Protein AF-A0A432DSR0-F1 (afdb_monomer_lite)

Radius of gyration: 13.25 Å; chains: 1; bounding box: 43×23×30 Å

Foldseek 3Di:
DPPDDPVNCCVPPPPFDWDWDDDPAAIEIEGDDDPCCVVVVVDPDDPQWDDDPPDPHIYGYHD

Sequence (63 aa):
MRKSSAALLQNEFFQRSGKLVITDYDYTLTVERKTQDILLDKLAWGIGLVKLPWQEKFIFINW

InterPro domains:
  IPR045538 Contractile injection system tape measure protein [PF19268] (2-63)

Organism: NCBI:txid651561

Secondary structure (DSSP, 8-state):
-----HHHHIIIIISS-EEEEE-SS-EEEEEPP-GGGGGGGG-SS--SEE--TT-SSPEEEE-

Structure (mmCIF, N/CA/C/O backbone):
data_AF-A0A432DSR0-F1
#
_entry.id   AF-A0A432DSR0-F1
#
loop_
_atom_site.group_PDB
_atom_site.id
_atom_site.type_symbol
_atom_site.label_atom_id
_atom_site.label_alt_id
_atom_site.label_comp_id
_atom_site.label_asym_id
_atom_site.label_entity_id
_atom_site.label_seq_id
_atom_site.pdbx_PDB_ins_code
_atom_site.Cartn_x
_atom_site.Cartn_y
_atom_site.Cartn_z
_atom_site.occupancy
_atom_site.B_iso_or_equiv
_atom_site.auth_seq_id
_atom_site.auth_comp_id
_atom_site.auth_asym_id
_atom_site.auth_atom_id
_atom_site.pdbx_PDB_model_num
ATOM 1 N N . MET A 1 1 ? 25.250 -8.286 -3.754 1.00 44.72 1 MET A N 1
ATOM 2 C CA . MET A 1 1 ? 23.855 -7.817 -3.586 1.00 44.72 1 MET A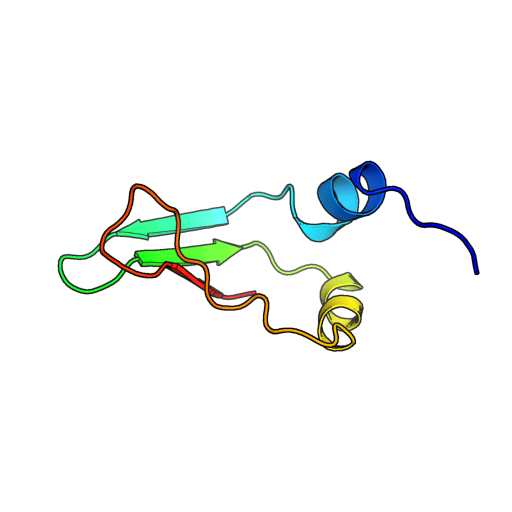 CA 1
ATOM 3 C C . MET A 1 1 ? 23.900 -6.317 -3.307 1.00 44.72 1 MET A C 1
ATOM 5 O O . MET A 1 1 ? 24.408 -5.932 -2.261 1.00 44.72 1 MET A O 1
ATOM 9 N N . ARG A 1 2 ? 23.498 -5.454 -4.252 1.00 51.53 2 ARG A N 1
ATOM 10 C CA . ARG A 1 2 ? 23.397 -4.007 -3.984 1.00 51.53 2 ARG A CA 1
ATOM 11 C C . ARG A 1 2 ? 22.267 -3.823 -2.968 1.00 51.53 2 ARG A C 1
ATOM 13 O O . ARG A 1 2 ? 21.136 -4.194 -3.261 1.00 51.53 2 ARG A O 1
ATOM 20 N N . LYS A 1 3 ? 22.576 -3.330 -1.768 1.00 55.91 3 LYS A N 1
ATOM 21 C CA . LYS A 1 3 ? 21.554 -2.996 -0.772 1.00 55.91 3 LYS A CA 1
ATOM 22 C C . LYS A 1 3 ? 20.859 -1.721 -1.243 1.00 55.91 3 LYS A C 1
ATOM 24 O O . LYS A 1 3 ? 21.409 -0.636 -1.083 1.00 55.91 3 LYS A O 1
ATOM 29 N N . SER A 1 4 ? 19.690 -1.851 -1.860 1.00 65.62 4 SER A N 1
ATOM 30 C CA . SER A 1 4 ? 18.783 -0.715 -2.015 1.00 6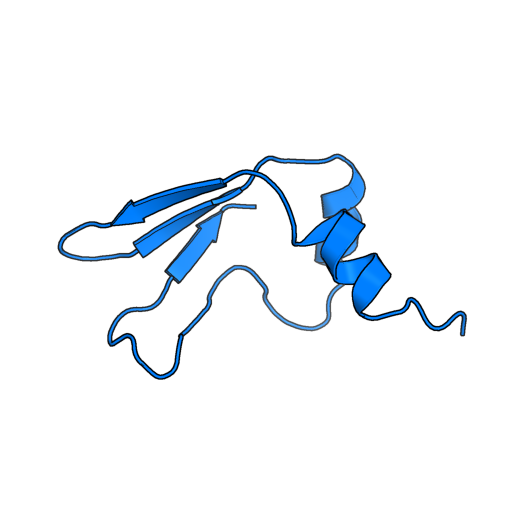5.62 4 SER A CA 1
ATOM 31 C C . SER A 1 4 ? 18.446 -0.221 -0.612 1.00 65.62 4 SER A C 1
ATOM 33 O O . SER A 1 4 ? 18.059 -1.018 0.246 1.00 65.62 4 SER A O 1
ATOM 35 N N . SER A 1 5 ? 18.665 1.062 -0.339 1.00 84.25 5 SER A N 1
ATOM 36 C CA . SER A 1 5 ? 18.303 1.618 0.960 1.00 84.25 5 SER A CA 1
ATOM 37 C C . SER A 1 5 ? 16.781 1.611 1.110 1.00 84.25 5 SER A C 1
ATOM 39 O O . SER A 1 5 ? 16.048 1.724 0.125 1.00 84.25 5 SER A O 1
ATOM 41 N N . ALA A 1 6 ? 16.295 1.511 2.349 1.00 86.88 6 ALA A N 1
ATOM 42 C CA . ALA A 1 6 ? 14.867 1.657 2.628 1.00 86.88 6 ALA A CA 1
ATOM 43 C C . ALA A 1 6 ? 14.326 2.997 2.091 1.00 86.88 6 ALA A C 1
ATOM 45 O O . ALA A 1 6 ? 13.224 3.045 1.554 1.00 86.88 6 ALA A O 1
ATOM 46 N N . ALA A 1 7 ? 15.141 4.055 2.154 1.00 89.12 7 ALA A N 1
ATOM 47 C CA . ALA A 1 7 ? 14.817 5.364 1.599 1.00 89.12 7 ALA A CA 1
ATOM 48 C C . ALA A 1 7 ? 14.593 5.324 0.079 1.00 89.12 7 ALA A C 1
ATOM 50 O O . ALA A 1 7 ? 13.636 5.913 -0.406 1.00 89.12 7 ALA A O 1
ATOM 51 N N . LEU A 1 8 ? 15.429 4.605 -0.679 1.00 90.00 8 LEU A N 1
ATOM 52 C CA . LEU A 1 8 ? 15.244 4.479 -2.127 1.00 90.00 8 LEU A CA 1
ATOM 53 C C . LEU A 1 8 ? 13.933 3.757 -2.452 1.00 90.00 8 LEU A C 1
ATOM 55 O O . LEU A 1 8 ? 13.168 4.232 -3.281 1.00 90.00 8 LEU A O 1
ATOM 59 N N . LEU A 1 9 ? 13.640 2.648 -1.763 1.00 88.06 9 LEU A N 1
ATOM 60 C CA . LEU A 1 9 ? 12.379 1.925 -1.953 1.00 88.06 9 LEU A CA 1
ATOM 61 C C . LEU A 1 9 ? 11.167 2.826 -1.665 1.00 88.06 9 LEU A C 1
ATOM 63 O O . LEU A 1 9 ? 10.215 2.847 -2.440 1.00 88.06 9 LEU A O 1
ATOM 67 N N . GLN A 1 10 ? 11.216 3.593 -0.575 1.00 89.69 10 GLN A N 1
ATOM 68 C CA . GLN A 1 10 ? 10.143 4.518 -0.219 1.00 89.69 10 GLN A CA 1
ATOM 69 C C . GLN A 1 10 ? 9.967 5.613 -1.269 1.00 89.69 10 GLN A C 1
ATOM 71 O O . GLN A 1 10 ? 8.857 5.782 -1.748 1.00 89.69 10 GLN A O 1
ATOM 76 N N . ASN A 1 11 ? 11.032 6.317 -1.651 1.00 90.88 11 ASN A N 1
ATOM 77 C CA . ASN A 1 11 ? 10.937 7.454 -2.570 1.00 90.88 11 ASN A CA 1
ATOM 78 C C . ASN A 1 11 ? 10.530 7.038 -3.990 1.00 90.88 11 ASN A C 1
ATOM 80 O O . ASN A 1 11 ? 9.715 7.707 -4.618 1.00 90.88 11 ASN A O 1
ATOM 84 N N . GLU A 1 12 ? 11.059 5.921 -4.492 1.00 89.50 12 GLU A N 1
ATOM 85 C CA . GLU A 1 12 ? 10.768 5.482 -5.858 1.00 89.50 12 GLU A CA 1
ATOM 86 C C . GLU A 1 12 ? 9.404 4.792 -5.952 1.00 89.50 12 GLU A C 1
ATOM 88 O O . GLU A 1 12 ? 8.621 5.047 -6.873 1.00 89.50 12 GLU A O 1
ATOM 93 N N . PHE A 1 13 ? 9.084 3.925 -4.986 1.00 90.69 13 PHE A N 1
ATOM 94 C CA . PHE A 1 13 ? 7.912 3.064 -5.090 1.00 90.69 13 PHE A CA 1
ATOM 95 C C . PHE A 1 13 ? 6.751 3.501 -4.201 1.00 90.69 13 PHE A C 1
ATOM 97 O O . PHE A 1 13 ? 5.622 3.515 -4.673 1.00 90.69 13 PHE A O 1
ATOM 104 N N . PHE A 1 14 ? 6.959 3.844 -2.936 1.00 90.31 14 PHE A N 1
ATOM 105 C CA . PHE A 1 14 ? 5.832 3.953 -1.995 1.00 90.31 14 PHE A CA 1
ATOM 106 C C . PHE A 1 14 ? 5.332 5.385 -1.770 1.00 90.31 14 PHE A C 1
ATOM 108 O O . PHE A 1 14 ? 4.145 5.586 -1.532 1.00 90.31 14 PHE A O 1
ATOM 115 N N . GLN A 1 15 ? 6.202 6.386 -1.881 1.00 91.31 15 GLN A N 1
ATOM 116 C CA . GLN A 1 15 ? 5.855 7.797 -1.756 1.00 91.31 15 GLN A CA 1
ATOM 117 C C . GLN A 1 15 ? 5.374 8.322 -3.105 1.00 91.31 15 GLN A C 1
ATOM 119 O O . GLN A 1 15 ? 6.150 8.710 -3.976 1.00 91.31 15 GLN A O 1
ATOM 124 N N . ARG A 1 16 ? 4.058 8.303 -3.287 1.00 91.19 16 ARG A N 1
ATOM 125 C CA . ARG A 1 16 ? 3.395 8.855 -4.465 1.00 91.19 16 ARG A CA 1
ATOM 126 C C . ARG A 1 16 ? 1.991 9.310 -4.115 1.00 91.19 16 ARG A C 1
ATOM 128 O O . ARG A 1 16 ? 1.439 8.935 -3.080 1.00 91.19 16 ARG A O 1
ATOM 135 N N . SER A 1 17 ? 1.423 10.113 -5.001 1.00 94.06 17 SER A N 1
ATOM 136 C CA . SER A 1 17 ? 0.040 10.541 -4.886 1.00 94.06 17 SER A CA 1
ATOM 137 C C . SER A 1 17 ? -0.899 9.340 -4.965 1.00 94.06 17 SER A C 1
ATOM 139 O O . SER A 1 17 ? -0.693 8.398 -5.736 1.00 94.06 17 SER A O 1
ATOM 141 N N . GLY A 1 18 ? -1.953 9.390 -4.161 1.00 94.56 18 GLY A N 1
ATOM 142 C CA . GLY A 1 18 ? -2.996 8.382 -4.145 1.00 94.56 18 GLY A CA 1
ATOM 143 C C . GLY A 1 18 ? -4.311 8.965 -3.659 1.00 94.56 18 GLY A C 1
ATOM 144 O O . GLY A 1 18 ? -4.361 10.043 -3.066 1.00 94.56 18 GLY A O 1
ATOM 145 N N . LYS A 1 19 ? -5.388 8.235 -3.925 1.00 96.38 19 LYS A N 1
ATOM 146 C CA . LYS A 1 19 ? -6.740 8.551 -3.486 1.00 96.38 19 LYS A CA 1
ATOM 147 C C . LYS A 1 19 ? -7.201 7.475 -2.518 1.00 96.38 19 LYS A C 1
ATOM 149 O O . LYS A 1 19 ? -7.357 6.319 -2.905 1.00 96.38 19 LYS A O 1
ATOM 154 N N . LEU A 1 20 ?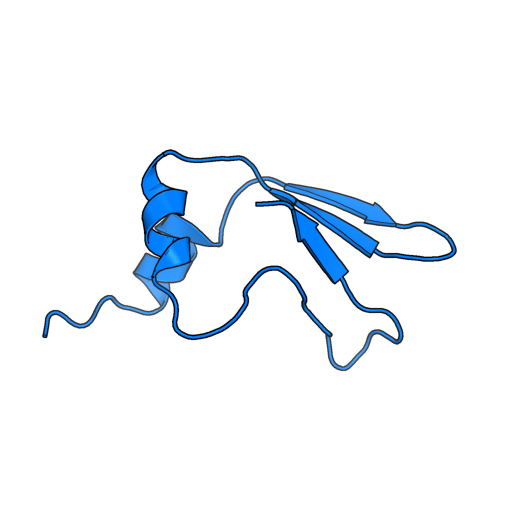 -7.440 7.876 -1.275 1.00 95.38 20 LEU A N 1
ATOM 155 C CA . LEU A 1 20 ? -8.085 7.033 -0.281 1.00 95.38 20 LEU A CA 1
ATOM 156 C C . LEU A 1 20 ? -9.598 7.242 -0.355 1.00 95.38 20 LEU A C 1
ATOM 158 O O . LEU A 1 20 ? -10.085 8.365 -0.221 1.00 95.38 20 LEU A O 1
ATOM 162 N N . VAL A 1 21 ? -10.330 6.157 -0.571 1.00 96.12 21 VAL A N 1
ATOM 163 C CA . VAL A 1 21 ? -11.787 6.108 -0.483 1.00 96.12 21 VAL A CA 1
ATOM 164 C C . VAL A 1 21 ? -12.145 5.305 0.754 1.00 96.12 21 VAL A C 1
ATOM 166 O O . VAL A 1 21 ? -11.701 4.171 0.921 1.00 96.12 21 VAL A O 1
ATOM 169 N N . ILE A 1 22 ? -12.931 5.924 1.625 1.00 93.50 22 ILE A N 1
ATOM 170 C CA . ILE A 1 22 ? -13.425 5.320 2.855 1.00 93.50 22 ILE A CA 1
ATOM 171 C C . ILE A 1 22 ? -14.926 5.131 2.695 1.00 93.50 22 ILE A C 1
ATOM 173 O O . ILE A 1 22 ? -15.642 6.101 2.446 1.00 93.50 22 ILE A O 1
ATOM 177 N N . THR A 1 23 ? -15.385 3.891 2.837 1.00 91.00 23 THR A N 1
ATOM 178 C CA . THR A 1 23 ? -16.807 3.549 2.876 1.00 91.00 23 THR A CA 1
ATOM 179 C C . THR A 1 23 ? -17.173 2.924 4.224 1.00 91.00 23 THR A C 1
ATOM 181 O O . THR A 1 23 ? -16.315 2.587 5.053 1.00 91.00 23 THR A O 1
ATOM 184 N N . ASP A 1 24 ? -18.470 2.707 4.431 1.00 88.19 24 ASP A N 1
ATOM 185 C CA . ASP A 1 24 ? -18.984 1.984 5.596 1.00 88.19 24 ASP A CA 1
ATOM 186 C C . ASP A 1 24 ? -18.526 0.519 5.646 1.00 88.19 24 ASP A C 1
ATOM 188 O O . ASP A 1 24 ? -18.587 -0.099 6.709 1.00 88.19 24 ASP A O 1
ATOM 192 N N . TYR A 1 25 ? -17.981 -0.026 4.555 1.00 84.56 25 TYR A N 1
ATOM 193 C CA . TYR A 1 25 ? -17.577 -1.430 4.450 1.00 84.56 25 TYR A CA 1
ATOM 194 C C . TYR A 1 25 ? -16.060 -1.601 4.371 1.00 84.56 25 TYR A C 1
ATOM 196 O O . TYR A 1 25 ? -15.503 -2.453 5.062 1.00 84.56 25 TYR A O 1
ATOM 204 N N . ASP A 1 26 ? -15.379 -0.766 3.591 1.00 88.19 26 ASP A N 1
ATOM 205 C CA . ASP A 1 26 ? -13.986 -0.973 3.211 1.00 88.19 26 ASP A CA 1
ATOM 206 C C . ASP A 1 26 ? -13.216 0.337 3.027 1.00 88.19 26 ASP A C 1
ATOM 208 O O . ASP A 1 26 ? -13.785 1.403 2.774 1.00 88.19 26 ASP A O 1
ATOM 212 N N . TYR A 1 27 ? -11.891 0.244 3.164 1.00 95.38 27 TYR A N 1
ATOM 213 C CA . TYR A 1 27 ? -10.966 1.314 2.808 1.00 95.38 27 TYR A CA 1
ATOM 214 C C . TYR A 1 27 ? -10.205 0.880 1.564 1.00 95.38 27 TYR A C 1
ATOM 216 O O . TYR A 1 27 ? -9.531 -0.148 1.576 1.00 95.38 27 TYR A O 1
ATOM 224 N N . THR A 1 28 ? -10.281 1.681 0.508 1.00 96.69 28 THR A N 1
ATOM 225 C CA . THR A 1 28 ? -9.565 1.422 -0.740 1.00 96.69 28 THR A CA 1
ATOM 226 C C . THR A 1 28 ? -8.633 2.589 -1.042 1.00 96.69 28 THR A C 1
ATOM 228 O O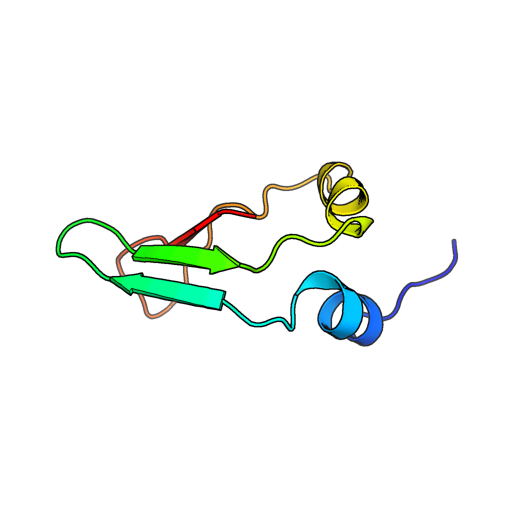 . THR A 1 28 ? -9.069 3.721 -1.250 1.00 96.69 28 THR A O 1
ATOM 231 N N . LEU A 1 29 ? -7.330 2.318 -1.067 1.00 96.19 29 LEU A N 1
ATOM 232 C CA . LEU A 1 29 ? -6.292 3.246 -1.493 1.00 96.19 29 LEU A CA 1
ATOM 233 C C . LEU A 1 29 ? -5.925 2.941 -2.943 1.00 96.19 29 LEU A C 1
ATOM 235 O O . LEU A 1 29 ? -5.370 1.891 -3.237 1.00 96.19 29 LEU A O 1
ATOM 239 N N . THR A 1 30 ? -6.200 3.865 -3.854 1.00 96.50 30 THR A N 1
ATOM 240 C CA . THR A 1 30 ? -5.694 3.781 -5.230 1.00 96.50 30 THR A CA 1
ATOM 241 C C . THR A 1 30 ? -4.457 4.649 -5.359 1.00 96.50 30 THR A C 1
ATOM 243 O O . THR A 1 30 ? -4.522 5.839 -5.048 1.00 96.50 30 THR A O 1
ATOM 246 N N . VAL A 1 31 ? -3.342 4.078 -5.801 1.00 94.62 31 VAL A N 1
ATOM 247 C CA . VAL A 1 31 ? -2.096 4.820 -6.029 1.00 94.62 31 VAL A CA 1
ATOM 248 C C . VAL A 1 31 ? -1.882 5.084 -7.517 1.00 94.62 31 VAL A C 1
ATOM 250 O O . VAL A 1 31 ? -2.464 4.431 -8.377 1.00 94.62 31 VAL A O 1
ATOM 253 N N . GLU A 1 32 ? -1.073 6.090 -7.837 1.00 94.12 32 GLU A N 1
ATOM 254 C CA . GLU A 1 32 ? -0.672 6.361 -9.217 1.00 94.12 32 GLU A CA 1
ATOM 255 C C . GLU A 1 32 ? 0.180 5.213 -9.787 1.00 94.12 32 GLU A C 1
ATOM 257 O O . GLU A 1 32 ? 1.197 4.849 -9.188 1.00 94.12 32 GLU A O 1
ATOM 262 N N . ARG A 1 33 ? -0.187 4.701 -10.971 1.00 90.88 33 ARG A N 1
ATOM 263 C CA . ARG A 1 33 ? 0.588 3.683 -11.696 1.00 90.88 33 ARG A CA 1
ATOM 264 C C . ARG A 1 33 ? 1.859 4.256 -12.303 1.00 90.88 33 ARG A C 1
ATOM 266 O O . ARG A 1 33 ? 1.817 5.234 -13.045 1.00 90.88 33 ARG A O 1
ATOM 273 N N . LYS A 1 34 ? 2.981 3.578 -12.080 1.00 92.12 34 LYS A N 1
ATOM 274 C CA . LYS A 1 34 ? 4.279 3.880 -12.691 1.00 92.12 34 LYS A CA 1
ATOM 275 C C . LYS A 1 34 ? 4.823 2.646 -13.403 1.00 92.12 34 LYS A C 1
ATOM 277 O O . LYS A 1 34 ? 4.637 1.521 -12.956 1.00 92.12 34 LYS A O 1
ATOM 282 N N . THR A 1 35 ? 5.585 2.844 -14.480 1.00 90.50 35 THR A N 1
ATOM 283 C CA . THR A 1 35 ? 6.199 1.743 -15.252 1.00 90.50 35 THR A CA 1
ATOM 284 C C . THR A 1 35 ? 7.025 0.796 -14.380 1.00 90.50 35 THR A C 1
ATOM 286 O O . THR A 1 35 ? 7.051 -0.409 -14.612 1.00 90.50 35 THR A O 1
ATOM 289 N N . GLN A 1 36 ? 7.687 1.330 -13.353 1.00 89.56 36 GLN A N 1
ATOM 290 C CA . GLN A 1 36 ? 8.526 0.549 -12.448 1.00 89.56 36 GLN A CA 1
ATOM 291 C C . GLN A 1 36 ? 7.757 -0.385 -11.509 1.00 89.56 36 GLN A C 1
ATOM 293 O O . GLN A 1 36 ? 8.379 -1.260 -10.912 1.00 89.56 36 GLN A O 1
ATOM 298 N N . ASP A 1 37 ? 6.430 -0.273 -11.417 1.00 90.88 37 ASP A N 1
ATOM 299 C CA . ASP A 1 37 ? 5.612 -1.131 -10.551 1.00 90.88 37 ASP A CA 1
ATOM 300 C C . ASP A 1 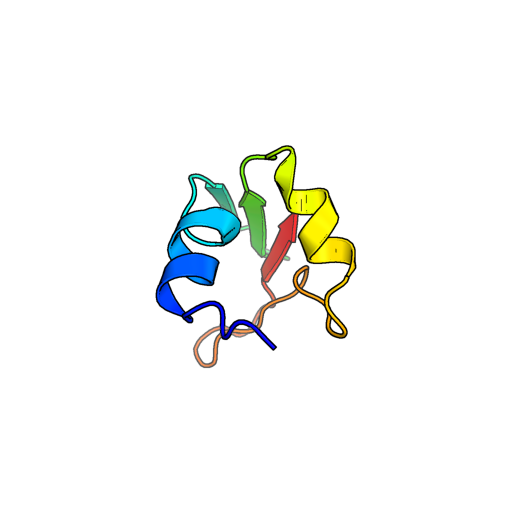37 ? 5.676 -2.610 -10.951 1.00 90.88 37 ASP A C 1
ATOM 302 O O . ASP A 1 37 ? 5.516 -3.471 -10.097 1.00 90.88 37 ASP A O 1
ATOM 306 N N . ILE A 1 38 ? 6.071 -2.928 -12.189 1.00 91.31 38 ILE A N 1
ATOM 307 C CA . ILE A 1 38 ? 6.388 -4.304 -12.615 1.00 91.31 38 ILE A CA 1
ATOM 308 C C . ILE A 1 38 ? 7.478 -4.973 -11.753 1.00 91.31 38 ILE A C 1
ATOM 310 O O . ILE A 1 38 ? 7.614 -6.194 -11.710 1.00 91.31 38 ILE A O 1
ATOM 314 N N . LEU A 1 39 ? 8.310 -4.181 -11.071 1.00 91.25 39 LEU A N 1
ATOM 315 C CA . LEU A 1 39 ? 9.313 -4.698 -10.144 1.00 91.25 39 LEU A CA 1
ATOM 316 C C . LEU A 1 39 ? 8.705 -5.091 -8.794 1.00 91.25 39 LEU A C 1
ATOM 318 O O . LEU A 1 39 ? 9.287 -5.930 -8.106 1.00 91.25 39 LEU A O 1
ATOM 322 N N . LEU A 1 40 ? 7.553 -4.524 -8.427 1.00 89.69 40 LEU A N 1
ATOM 323 C CA . LEU A 1 40 ? 6.829 -4.870 -7.206 1.00 89.69 40 LEU A CA 1
ATOM 324 C C . LEU A 1 40 ? 6.216 -6.273 -7.288 1.00 89.69 40 LEU A C 1
ATOM 326 O O . LEU A 1 40 ? 6.162 -6.959 -6.271 1.00 89.69 40 LEU A O 1
ATOM 330 N N . ASP A 1 41 ? 5.895 -6.755 -8.492 1.00 87.62 41 ASP A N 1
ATOM 331 C CA . ASP A 1 41 ? 5.426 -8.132 -8.725 1.00 87.62 41 ASP A CA 1
ATOM 332 C C . ASP A 1 41 ? 6.463 -9.199 -8.330 1.00 87.62 41 ASP A C 1
ATOM 334 O O . ASP A 1 41 ? 6.140 -10.375 -8.173 1.00 87.62 41 ASP A O 1
ATOM 338 N N . LYS A 1 42 ? 7.732 -8.804 -8.159 1.00 89.44 42 LYS A N 1
ATOM 339 C CA . LYS A 1 42 ? 8.823 -9.697 -7.737 1.00 89.44 42 LYS A CA 1
ATOM 340 C C . LYS A 1 42 ? 8.958 -9.812 -6.219 1.00 89.44 42 LYS A C 1
ATOM 342 O O . LYS A 1 42 ? 9.825 -10.550 -5.747 1.00 89.44 42 LYS A O 1
ATOM 347 N N . LEU A 1 43 ? 8.178 -9.056 -5.446 1.00 88.00 43 LEU A N 1
ATOM 348 C CA . LEU A 1 43 ? 8.198 -9.155 -3.992 1.00 88.00 43 LEU A CA 1
ATOM 349 C C . LEU A 1 43 ? 7.670 -10.527 -3.559 1.00 88.00 43 LEU A C 1
ATOM 351 O O . LEU A 1 43 ? 6.655 -11.008 -4.046 1.00 88.00 43 LEU A O 1
ATOM 355 N N . ALA A 1 44 ? 8.344 -11.149 -2.591 1.00 89.81 44 ALA A N 1
ATOM 356 C CA . ALA A 1 44 ? 7.927 -12.441 -2.038 1.00 89.81 44 ALA A CA 1
ATOM 357 C C . ALA A 1 44 ? 6.694 -12.347 -1.110 1.00 89.81 44 ALA A C 1
ATOM 359 O O . ALA A 1 44 ? 6.330 -13.322 -0.459 1.00 89.81 44 ALA A O 1
ATOM 360 N N . TRP A 1 45 ? 6.088 -11.164 -0.997 1.00 88.56 45 TRP A N 1
ATOM 361 C CA . TRP A 1 45 ? 4.987 -10.850 -0.094 1.00 88.56 45 TRP A C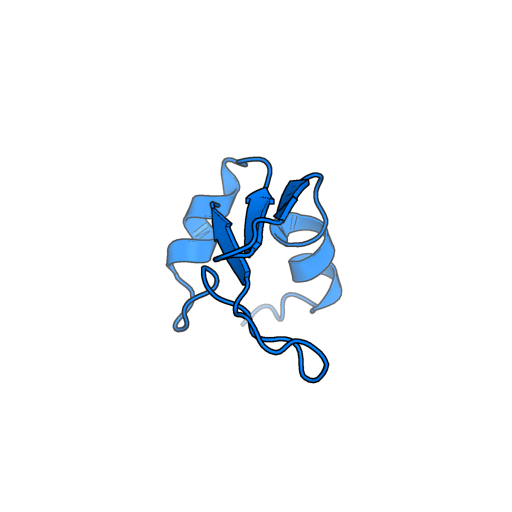A 1
ATOM 362 C C . TRP A 1 45 ? 4.006 -9.897 -0.781 1.00 88.56 45 TRP A C 1
ATOM 364 O O . TRP A 1 45 ? 4.385 -9.127 -1.663 1.00 88.56 45 TRP A O 1
ATOM 374 N N . GLY A 1 46 ? 2.736 -9.958 -0.380 1.00 88.69 46 GLY A N 1
ATOM 375 C CA . GLY A 1 46 ? 1.681 -9.130 -0.959 1.00 88.69 46 GLY A CA 1
ATOM 376 C C . GLY A 1 46 ? 1.694 -7.700 -0.421 1.00 88.69 46 GLY A C 1
ATOM 377 O O . GLY A 1 46 ? 1.738 -7.492 0.788 1.00 88.69 46 GLY A O 1
ATOM 378 N N . ILE A 1 47 ? 1.585 -6.723 -1.324 1.00 91.94 47 ILE A N 1
ATOM 379 C CA . ILE A 1 47 ? 1.498 -5.283 -1.011 1.00 91.94 47 ILE A CA 1
ATOM 380 C C . ILE A 1 47 ? 0.100 -4.690 -1.250 1.00 91.94 47 ILE A C 1
ATOM 382 O O . ILE A 1 47 ? -0.092 -3.485 -1.127 1.00 91.94 47 ILE A O 1
ATOM 386 N N . GLY A 1 48 ? -0.881 -5.517 -1.619 1.00 93.50 48 GLY A N 1
ATOM 387 C CA . GLY A 1 48 ? -2.251 -5.088 -1.931 1.00 93.50 48 GLY A CA 1
ATOM 388 C C . GLY A 1 48 ? -3.181 -4.969 -0.720 1.00 93.50 48 GLY A C 1
ATOM 389 O O . GLY A 1 48 ? -4.331 -4.575 -0.877 1.00 93.50 48 GLY A O 1
ATOM 390 N N . LEU A 1 49 ? -2.725 -5.336 0.480 1.00 93.81 49 LEU A N 1
ATOM 391 C CA . LEU A 1 49 ? -3.552 -5.348 1.684 1.00 93.81 49 LEU A CA 1
ATOM 392 C C . LEU A 1 49 ? -2.732 -4.895 2.890 1.00 93.81 49 LEU A C 1
ATOM 394 O O . LEU A 1 49 ? -1.689 -5.476 3.186 1.00 93.81 49 LEU A O 1
ATOM 398 N N . VAL A 1 50 ? -3.215 -3.882 3.605 1.00 92.50 50 VAL A N 1
ATOM 399 C CA . VAL A 1 50 ? -2.553 -3.342 4.799 1.00 92.50 50 VAL A CA 1
ATOM 400 C C . VAL A 1 50 ? -3.537 -3.284 5.962 1.00 92.50 50 VAL A C 1
ATOM 402 O O . VAL A 1 50 ? -4.688 -2.889 5.796 1.00 92.50 50 VAL A O 1
ATOM 405 N N . LYS A 1 51 ? -3.072 -3.653 7.160 1.00 91.06 51 LYS A N 1
ATOM 406 C CA . LYS A 1 51 ? -3.785 -3.427 8.422 1.00 91.06 51 LYS A CA 1
ATOM 407 C C . LYS A 1 51 ? -2.934 -2.563 9.334 1.00 91.06 51 LYS A C 1
ATOM 409 O O . LYS A 1 51 ? -1.837 -2.963 9.721 1.00 91.06 51 LYS A O 1
ATOM 414 N N . LEU A 1 52 ? -3.444 -1.388 9.678 1.00 90.62 52 LEU A N 1
ATOM 415 C CA . LEU A 1 52 ? -2.795 -0.511 10.644 1.00 90.62 52 LEU A CA 1
ATOM 416 C C . LEU A 1 52 ? -3.202 -0.928 12.068 1.00 90.62 52 LEU A C 1
ATOM 418 O O . LEU A 1 52 ? -4.362 -1.284 12.272 1.00 90.62 52 LEU A O 1
ATOM 422 N N . PRO A 1 53 ? -2.299 -0.867 13.067 1.00 92.88 53 PRO A N 1
ATOM 423 C CA . PRO A 1 53 ? -2.601 -1.297 14.439 1.00 92.88 53 PRO A CA 1
ATOM 424 C C . PRO A 1 53 ? -3.797 -0.588 15.088 1.00 92.88 53 PRO A C 1
ATOM 426 O O . PRO A 1 53 ? -4.436 -1.146 15.972 1.00 92.88 53 PRO A O 1
ATOM 429 N N . TRP A 1 54 ? -4.090 0.638 14.654 1.00 91.38 54 TRP A N 1
ATOM 430 C CA . TRP A 1 54 ? -5.169 1.483 15.174 1.00 91.38 54 TRP A CA 1
ATOM 431 C C . TRP A 1 54 ? -6.438 1.467 14.308 1.00 91.38 54 TRP A C 1
ATOM 433 O O . TRP A 1 54 ? -7.350 2.251 14.558 1.00 91.38 54 TRP A O 1
ATOM 443 N N . GLN A 1 55 ? -6.500 0.631 13.266 1.00 87.69 55 GLN A N 1
ATOM 444 C CA . GLN A 1 55 ? -7.679 0.497 12.411 1.00 87.69 55 GLN A CA 1
ATOM 445 C C . GLN A 1 55 ? -8.314 -0.884 12.559 1.00 87.69 55 GLN A C 1
ATOM 447 O O . GLN A 1 55 ? -7.635 -1.911 12.580 1.00 87.69 55 GLN A O 1
ATOM 452 N N . GLU A 1 56 ? -9.644 -0.908 12.610 1.00 87.00 56 GLU A N 1
ATOM 453 C CA . GLU A 1 56 ? -10.407 -2.158 12.647 1.00 87.00 56 GLU A CA 1
ATOM 454 C C . GLU A 1 56 ? -10.441 -2.841 11.273 1.00 87.00 56 GLU A C 1
ATOM 456 O O . GLU A 1 56 ? -10.312 -4.064 11.174 1.00 87.00 56 GLU A O 1
ATOM 461 N N . LYS A 1 57 ? -10.564 -2.036 10.210 1.00 90.38 57 LYS A N 1
ATOM 462 C CA . LYS A 1 57 ? -10.699 -2.484 8.821 1.00 90.38 57 LYS A CA 1
ATOM 463 C C . LYS A 1 57 ? -9.355 -2.548 8.103 1.00 90.38 57 LYS A C 1
ATOM 465 O O . LYS A 1 57 ? -8.423 -1.809 8.416 1.00 90.38 57 LYS A O 1
ATOM 470 N N . PHE A 1 58 ? -9.284 -3.427 7.110 1.00 92.69 58 PHE A N 1
ATOM 471 C CA . PHE A 1 58 ? -8.161 -3.480 6.182 1.00 92.69 58 PHE A CA 1
ATOM 472 C C . PHE A 1 58 ? -8.257 -2.367 5.137 1.00 92.69 58 PHE A C 1
ATOM 474 O O . PHE A 1 58 ? -9.351 -1.950 4.755 1.00 92.69 58 PHE A O 1
ATOM 481 N N . ILE A 1 59 ? -7.094 -1.942 4.650 1.00 95.19 59 ILE A N 1
ATOM 482 C CA . ILE A 1 59 ? -6.956 -1.084 3.480 1.00 95.19 59 ILE A CA 1
ATOM 483 C C . ILE A 1 59 ? -6.565 -1.964 2.297 1.00 95.19 59 ILE A C 1
ATOM 485 O O . ILE A 1 59 ? -5.490 -2.570 2.300 1.00 95.19 59 ILE A O 1
ATOM 489 N N . PHE A 1 60 ? -7.421 -2.007 1.285 1.00 96.25 60 PHE A N 1
ATOM 490 C CA . PHE A 1 60 ? -7.102 -2.579 -0.015 1.00 96.25 60 PHE A CA 1
ATOM 491 C C . PHE A 1 60 ? -6.328 -1.551 -0.830 1.00 96.25 60 PHE A C 1
ATOM 493 O O . PHE A 1 60 ? -6.748 -0.402 -0.949 1.00 96.25 60 PHE A O 1
ATOM 500 N N . ILE A 1 61 ? -5.185 -1.950 -1.377 1.00 95.06 61 ILE A N 1
ATOM 501 C CA . ILE A 1 61 ? -4.344 -1.083 -2.197 1.00 95.06 61 ILE A CA 1
ATOM 502 C C . ILE A 1 61 ? -4.467 -1.516 -3.652 1.00 95.06 61 ILE A C 1
ATOM 504 O O . ILE A 1 61 ? -4.092 -2.630 -4.017 1.00 95.06 61 ILE A O 1
ATOM 508 N N . ASN A 1 62 ? -4.978 -0.609 -4.477 1.00 93.94 62 ASN A N 1
ATOM 509 C CA . ASN A 1 62 ? -5.008 -0.738 -5.922 1.00 93.94 62 ASN A CA 1
ATOM 510 C C . ASN A 1 62 ? -3.757 -0.065 -6.510 1.00 93.94 62 ASN A C 1
ATOM 512 O O . ASN A 1 62 ? -3.656 1.166 -6.457 1.00 93.94 62 ASN A O 1
ATOM 516 N N . TRP A 1 63 ? -2.821 -0.891 -7.001 1.00 91.31 63 TRP A N 1
ATOM 517 C CA . TRP A 1 63 ? -1.523 -0.495 -7.569 1.00 91.31 63 TRP A CA 1
ATOM 518 C C . TRP A 1 63 ? -1.586 -0.202 -9.068 1.00 91.31 63 TRP A C 1
ATOM 520 O O . TRP A 1 63 ? -2.026 -1.061 -9.879 1.00 91.31 63 TRP A O 1
#

pLDDT: mean 89.06, std 9.65, range [44.72, 96.69]